Protein AF-R0J662-F1 (afdb_monomer_lite)

Sequence (68 aa):
QDETGAYLIDRDPTYFGPILNYLRHGKLIINKELAEEGVLEEAEFYNIASLVRLVKERIRDNENRTSQ

pLDDT: mean 92.81, std 7.41, range [54.56, 98.12]

Structure (mmCIF, N/CA/C/O backbone):
data_AF-R0J662-F1
#
_entry.id   AF-R0J662-F1
#
loop_
_atom_site.group_PDB
_atom_site.id
_atom_site.type_symbol
_atom_site.label_atom_id
_atom_site.label_alt_id
_atom_site.label_comp_id
_atom_site.label_asym_id
_atom_site.label_entity_id
_atom_site.label_seq_id
_atom_site.pdbx_PDB_ins_code
_atom_site.Cartn_x
_atom_site.Cartn_y
_atom_site.Cartn_z
_atom_site.occupancy
_atom_site.B_iso_or_equiv
_atom_site.auth_seq_id
_atom_site.auth_comp_id
_atom_site.auth_asym_id
_atom_site.auth_atom_id
_atom_site.pdbx_PDB_model_num
ATOM 1 N N . GLN A 1 1 ? 14.811 0.059 -19.062 1.00 66.00 1 GLN A N 1
ATOM 2 C CA . GLN A 1 1 ? 15.293 -1.151 -18.382 1.00 66.00 1 GLN A CA 1
ATOM 3 C C . GLN A 1 1 ? 16.806 -1.022 -18.331 1.00 66.00 1 GLN A C 1
ATOM 5 O O . GLN A 1 1 ? 17.363 -0.654 -19.361 1.00 66.00 1 GLN A O 1
ATOM 10 N N . ASP A 1 2 ? 17.433 -1.151 -17.164 1.00 85.00 2 ASP A N 1
ATOM 11 C CA . ASP A 1 2 ? 18.896 -1.045 -17.059 1.00 85.00 2 ASP A CA 1
ATOM 12 C C . ASP A 1 2 ? 19.598 -2.314 -17.578 1.00 85.00 2 ASP A C 1
ATOM 14 O O . ASP A 1 2 ? 18.946 -3.258 -18.033 1.00 85.00 2 ASP A O 1
ATOM 18 N N . GLU A 1 3 ? 20.930 -2.342 -17.505 1.00 86.38 3 GLU A N 1
ATOM 19 C CA . GLU A 1 3 ? 21.757 -3.469 -17.961 1.00 86.38 3 GLU A CA 1
ATOM 20 C C . GLU A 1 3 ? 21.486 -4.780 -17.195 1.00 86.38 3 GLU A C 1
ATOM 22 O O . GLU A 1 3 ? 21.855 -5.856 -17.661 1.00 86.38 3 GLU A O 1
ATOM 27 N N . THR A 1 4 ? 20.808 -4.710 -16.045 1.00 89.56 4 THR A N 1
ATOM 28 C CA . THR A 1 4 ? 20.429 -5.864 -15.212 1.00 89.56 4 THR A CA 1
ATOM 29 C C . THR A 1 4 ? 18.975 -6.295 -15.399 1.00 89.56 4 THR A C 1
ATOM 31 O O . THR A 1 4 ? 18.536 -7.286 -14.813 1.00 89.56 4 THR A O 1
ATOM 34 N N . GLY A 1 5 ? 18.212 -5.582 -16.228 1.00 89.00 5 GLY A N 1
ATOM 35 C CA . GLY A 1 5 ? 16.801 -5.866 -16.445 1.00 89.00 5 GLY A CA 1
ATOM 36 C C . GLY A 1 5 ? 15.859 -5.169 -15.456 1.00 89.00 5 GLY A C 1
ATOM 37 O O . GLY A 1 5 ? 14.663 -5.473 -15.476 1.00 89.00 5 GLY A O 1
ATOM 38 N N . ALA A 1 6 ? 16.333 -4.227 -14.636 1.00 89.94 6 ALA A N 1
ATOM 39 C CA . ALA A 1 6 ? 15.482 -3.486 -13.709 1.00 89.94 6 ALA A CA 1
ATOM 40 C C . ALA A 1 6 ? 14.691 -2.373 -14.416 1.00 89.94 6 ALA A C 1
ATOM 42 O O . ALA A 1 6 ? 15.165 -1.732 -15.361 1.00 89.94 6 ALA A O 1
ATOM 43 N N . TYR A 1 7 ? 13.467 -2.127 -13.948 1.00 87.81 7 TYR A N 1
ATOM 44 C CA . TYR A 1 7 ? 12.651 -0.990 -14.374 1.00 87.81 7 TYR A CA 1
ATOM 45 C C . TYR A 1 7 ? 12.858 0.173 -13.406 1.00 87.81 7 TYR A C 1
ATOM 47 O O . TYR A 1 7 ? 12.787 -0.013 -12.194 1.00 87.81 7 TYR A O 1
ATOM 55 N N . LEU A 1 8 ? 13.099 1.370 -13.945 1.00 87.00 8 LEU A N 1
ATOM 56 C CA . LEU A 1 8 ? 13.175 2.584 -13.141 1.00 87.00 8 LEU A CA 1
ATOM 57 C C . LEU A 1 8 ? 11.759 3.037 -12.790 1.00 87.00 8 LEU A C 1
ATOM 59 O O . LEU A 1 8 ? 10.923 3.203 -13.679 1.00 87.00 8 LEU A O 1
ATOM 63 N N . ILE A 1 9 ? 11.523 3.257 -11.503 1.00 86.50 9 ILE A N 1
ATOM 64 C CA . ILE A 1 9 ? 10.308 3.880 -10.994 1.00 86.50 9 ILE A CA 1
ATOM 65 C C . ILE A 1 9 ? 10.741 5.167 -10.297 1.00 86.50 9 ILE A C 1
ATOM 67 O O . ILE A 1 9 ? 11.510 5.118 -9.342 1.00 86.50 9 ILE A O 1
ATOM 71 N N . ASP A 1 10 ? 10.258 6.307 -10.787 1.00 87.69 10 ASP A N 1
ATOM 72 C CA . ASP A 1 10 ? 10.546 7.632 -10.224 1.00 87.69 10 ASP A CA 1
ATOM 73 C C . ASP A 1 10 ? 9.593 7.939 -9.056 1.00 87.69 10 ASP A C 1
ATOM 75 O O . ASP A 1 10 ? 8.771 8.854 -9.104 1.00 87.69 10 ASP A O 1
ATOM 79 N N . ARG A 1 11 ? 9.611 7.062 -8.047 1.00 90.12 11 ARG A N 1
ATOM 80 C CA . ARG A 1 11 ? 8.778 7.140 -6.839 1.00 90.12 11 ARG A CA 1
ATOM 81 C C . ARG A 1 11 ? 9.603 6.831 -5.605 1.00 90.12 11 ARG A C 1
ATOM 83 O O . ARG A 1 11 ? 10.671 6.226 -5.691 1.00 90.12 11 ARG A O 1
ATOM 90 N N . ASP A 1 12 ? 9.082 7.234 -4.453 1.00 88.81 12 ASP A N 1
ATOM 91 C CA . ASP A 1 12 ? 9.751 7.006 -3.181 1.00 88.81 12 ASP A CA 1
ATOM 92 C C . ASP A 1 12 ? 9.749 5.501 -2.835 1.00 88.81 12 ASP A C 1
ATOM 94 O O . ASP A 1 12 ? 8.683 4.907 -2.619 1.00 88.81 12 ASP A O 1
ATOM 98 N N . PRO A 1 13 ? 10.925 4.852 -2.745 1.00 92.62 13 PRO A N 1
ATOM 99 C CA . PRO A 1 13 ? 11.005 3.432 -2.416 1.00 92.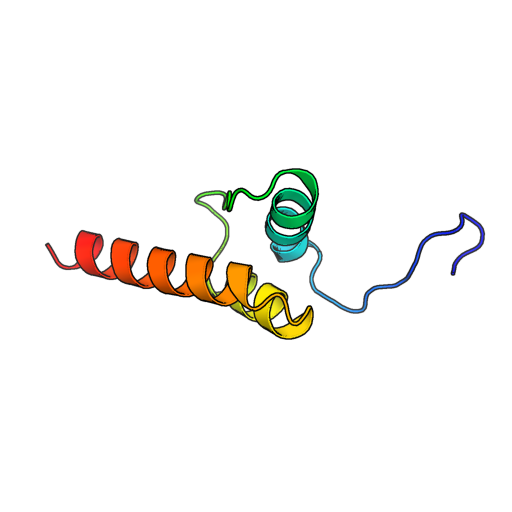62 13 PRO A CA 1
ATOM 100 C C . PRO A 1 13 ? 10.495 3.118 -1.001 1.00 92.62 13 PRO A C 1
ATOM 102 O O . PRO A 1 13 ? 10.118 1.974 -0.730 1.00 92.62 13 PRO A O 1
ATOM 105 N N . THR A 1 14 ? 10.449 4.111 -0.109 1.00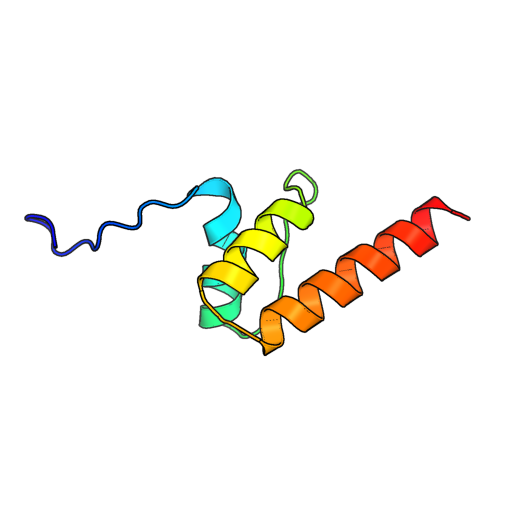 95.12 14 THR A N 1
ATOM 106 C CA . THR A 1 14 ? 10.042 3.967 1.297 1.00 95.12 14 THR A CA 1
ATOM 107 C C . THR A 1 14 ? 8.607 3.459 1.421 1.00 95.12 14 THR A C 1
ATOM 109 O O . THR A 1 14 ? 8.322 2.574 2.230 1.00 95.12 14 THR A O 1
ATOM 112 N N . TYR A 1 15 ? 7.708 3.954 0.568 1.00 96.00 15 TYR A N 1
ATOM 113 C CA . TYR A 1 15 ? 6.283 3.618 0.597 1.00 96.00 15 TYR A CA 1
ATOM 114 C C . TYR A 1 15 ? 5.904 2.481 -0.357 1.00 96.00 15 TYR A C 1
ATOM 116 O O . TYR A 1 15 ? 4.801 1.942 -0.269 1.00 96.00 15 TYR A O 1
ATOM 124 N N . PHE A 1 16 ? 6.823 2.051 -1.227 1.00 95.31 16 PHE A N 1
ATOM 125 C CA . PHE A 1 16 ? 6.554 0.997 -2.205 1.00 95.31 16 PHE A CA 1
ATOM 126 C C . PHE A 1 16 ? 6.458 -0.404 -1.582 1.00 95.31 16 PHE A C 1
ATOM 128 O O . PHE A 1 16 ? 5.737 -1.268 -2.085 1.00 95.31 16 PHE A O 1
ATOM 135 N N . GLY A 1 17 ? 7.149 -0.646 -0.463 1.00 95.94 17 GLY A N 1
ATOM 136 C CA . GLY A 1 17 ? 7.170 -1.951 0.212 1.00 95.94 17 GLY A CA 1
ATOM 137 C C . GLY A 1 17 ? 5.771 -2.524 0.510 1.00 95.94 17 GLY A C 1
ATOM 138 O O . GLY A 1 17 ? 5.478 -3.648 0.085 1.00 95.94 17 GLY A O 1
ATOM 139 N N . PRO A 1 18 ? 4.881 -1.774 1.191 1.00 96.94 18 PRO A N 1
ATOM 140 C CA . PRO A 1 18 ? 3.489 -2.173 1.406 1.00 96.94 18 PRO A CA 1
ATOM 141 C C . PRO A 1 18 ? 2.710 -2.457 0.116 1.00 96.94 18 PRO A C 1
ATOM 143 O O . PRO A 1 18 ? 1.956 -3.431 0.071 1.00 96.94 18 PRO A O 1
ATOM 146 N N . ILE A 1 19 ? 2.921 -1.661 -0.941 1.00 97.12 19 ILE A N 1
ATOM 147 C CA . ILE A 1 19 ? 2.261 -1.844 -2.244 1.00 97.12 19 ILE A CA 1
ATOM 148 C C . ILE A 1 19 ? 2.660 -3.186 -2.854 1.00 97.12 19 ILE A C 1
ATOM 150 O O . ILE A 1 19 ? 1.811 -4.001 -3.220 1.00 97.12 19 ILE A O 1
ATOM 154 N N . LEU A 1 20 ? 3.964 -3.454 -2.902 1.00 96.56 20 LEU A N 1
ATOM 155 C CA . LEU A 1 20 ? 4.509 -4.683 -3.460 1.00 96.56 20 LEU A CA 1
ATOM 156 C C . LEU A 1 20 ? 4.023 -5.920 -2.693 1.00 96.56 20 LEU A C 1
ATOM 158 O O . LEU A 1 20 ? 3.671 -6.934 -3.295 1.00 96.56 20 LEU A O 1
ATOM 162 N N . ASN A 1 21 ? 3.968 -5.841 -1.365 1.00 97.25 21 ASN A N 1
ATOM 163 C CA . ASN A 1 21 ? 3.465 -6.928 -0.529 1.00 97.25 21 ASN A CA 1
ATOM 164 C C . ASN A 1 21 ? 1.963 -7.160 -0.732 1.00 97.25 21 ASN A C 1
ATOM 166 O O . ASN A 1 21 ? 1.529 -8.307 -0.871 1.00 97.25 21 ASN A O 1
ATOM 170 N N . TYR A 1 22 ? 1.172 -6.093 -0.853 1.00 97.75 22 TYR A N 1
ATOM 171 C CA . TYR A 1 22 ? -0.235 -6.223 -1.211 1.00 97.75 22 TYR A CA 1
ATOM 172 C C . TYR A 1 22 ? -0.414 -6.944 -2.553 1.00 97.75 22 TYR A C 1
ATOM 174 O O . TYR A 1 22 ? -1.220 -7.866 -2.638 1.00 97.75 22 TYR A O 1
ATOM 182 N N . LEU A 1 23 ? 0.380 -6.609 -3.572 1.00 96.38 23 LEU A N 1
ATOM 183 C CA . LEU A 1 23 ? 0.334 -7.300 -4.865 1.00 96.38 23 LEU A CA 1
ATOM 184 C C . LEU A 1 23 ? 0.780 -8.772 -4.777 1.00 96.38 23 LEU A C 1
ATOM 186 O O . LEU A 1 23 ? 0.254 -9.611 -5.503 1.00 96.38 23 LEU A O 1
ATOM 190 N N . ARG A 1 24 ? 1.716 -9.109 -3.878 1.00 97.50 24 ARG A N 1
ATOM 191 C CA . ARG A 1 24 ? 2.209 -10.486 -3.686 1.00 97.50 24 ARG A CA 1
ATOM 192 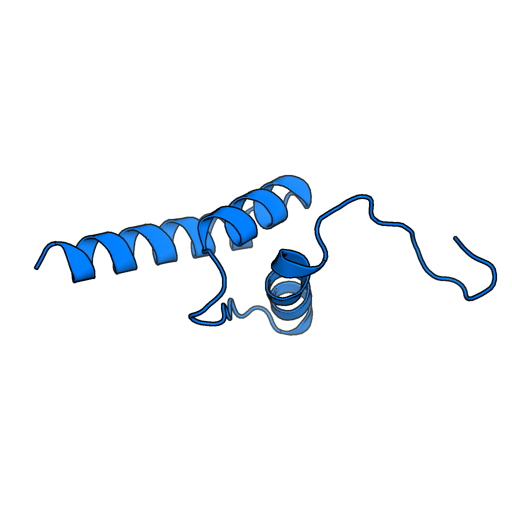C C . ARG A 1 24 ? 1.192 -11.415 -3.031 1.00 97.50 24 ARG A C 1
ATOM 194 O O . ARG A 1 24 ? 1.105 -12.577 -3.415 1.00 97.50 24 ARG A O 1
ATOM 201 N N . HIS A 1 25 ? 0.490 -10.946 -1.999 1.00 97.12 25 HIS A N 1
ATOM 202 C CA . HIS A 1 25 ? -0.332 -11.824 -1.150 1.00 97.12 25 HIS A CA 1
ATOM 203 C C . HIS A 1 25 ? -1.702 -11.251 -0.756 1.00 97.12 25 HIS A C 1
ATOM 205 O O . HIS A 1 25 ? -2.419 -11.867 0.032 1.00 97.12 25 HIS A O 1
ATOM 211 N N . GLY A 1 26 ? -2.083 -10.080 -1.266 1.00 96.06 26 GLY A N 1
ATOM 212 C CA . GLY A 1 26 ? -3.417 -9.493 -1.091 1.00 96.06 26 GLY A CA 1
ATOM 213 C C . GLY A 1 26 ? -3.702 -8.920 0.300 1.00 96.06 26 GLY A C 1
ATOM 214 O O . GLY A 1 26 ? -4.862 -8.709 0.643 1.00 96.06 26 GLY A O 1
ATOM 215 N N . LYS A 1 27 ? -2.671 -8.686 1.125 1.00 96.62 27 LYS A N 1
ATOM 216 C CA . LYS A 1 27 ? -2.823 -8.181 2.504 1.00 96.62 27 LYS A CA 1
ATOM 217 C C . LYS A 1 27 ? -2.098 -6.854 2.673 1.00 96.62 2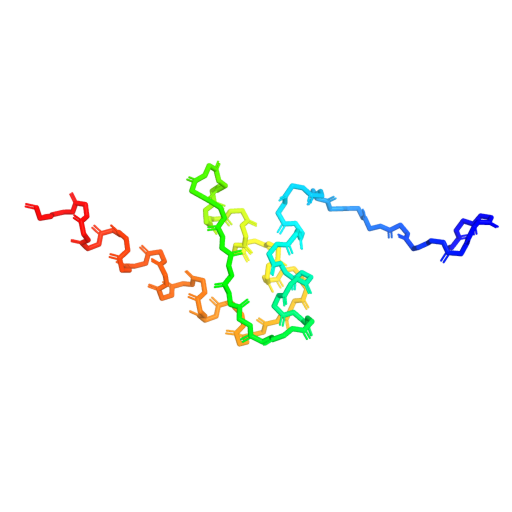7 LYS A C 1
ATOM 219 O O . LYS A 1 27 ? -0.925 -6.762 2.323 1.00 96.62 27 LYS A O 1
ATOM 224 N N . LEU A 1 28 ? -2.790 -5.864 3.239 1.00 96.50 28 LEU A N 1
ATOM 225 C CA . LEU A 1 28 ? -2.199 -4.581 3.605 1.00 96.50 28 LEU A CA 1
ATOM 226 C C . LEU A 1 28 ? -1.405 -4.736 4.906 1.00 96.50 28 LEU A C 1
ATOM 228 O O . LEU A 1 28 ? -1.971 -5.058 5.950 1.00 96.50 28 LEU A O 1
ATOM 232 N N . ILE A 1 29 ? -0.093 -4.519 4.829 1.00 95.50 29 ILE A N 1
ATOM 233 C CA . ILE A 1 29 ? 0.819 -4.542 5.975 1.00 95.50 29 ILE A CA 1
ATOM 234 C C . ILE A 1 29 ? 1.638 -3.254 5.923 1.00 95.50 29 ILE A C 1
ATOM 236 O O . ILE A 1 29 ? 2.425 -3.065 4.997 1.00 95.50 29 ILE A O 1
ATOM 240 N N . ILE A 1 30 ? 1.436 -2.379 6.909 1.00 95.06 30 ILE A N 1
ATOM 241 C CA . ILE A 1 30 ? 2.159 -1.112 7.064 1.00 95.06 30 ILE A CA 1
ATOM 242 C C . ILE A 1 30 ? 2.928 -1.168 8.386 1.00 95.06 30 ILE A C 1
ATOM 244 O O . ILE A 1 30 ? 2.362 -1.506 9.430 1.00 95.06 30 ILE A O 1
ATOM 248 N N . ASN A 1 31 ? 4.227 -0.867 8.336 1.00 92.75 31 ASN A N 1
ATOM 249 C CA . ASN A 1 31 ? 5.059 -0.762 9.533 1.00 92.75 31 ASN A CA 1
ATOM 250 C C . ASN A 1 31 ? 4.638 0.462 10.350 1.00 92.75 31 ASN A C 1
ATOM 252 O O . ASN A 1 31 ? 4.325 1.497 9.781 1.00 92.75 31 ASN A O 1
ATOM 256 N N . LYS A 1 32 ? 4.688 0.374 11.684 1.00 88.62 32 LYS A N 1
ATOM 257 C CA . LYS A 1 32 ? 4.244 1.465 12.576 1.00 88.62 32 LYS A CA 1
ATOM 258 C C . LYS A 1 32 ? 4.982 2.793 12.370 1.00 88.62 32 LYS A C 1
ATOM 260 O O . LYS A 1 32 ? 4.451 3.832 12.726 1.00 88.62 32 LYS A O 1
ATOM 265 N N . GLU A 1 33 ? 6.205 2.737 11.857 1.00 91.75 33 GLU A N 1
ATOM 266 C CA . GLU A 1 33 ? 7.062 3.904 11.619 1.00 91.75 33 GLU A CA 1
ATOM 267 C C . GLU A 1 33 ? 6.802 4.557 10.254 1.00 91.75 33 GLU A C 1
ATOM 269 O O . GLU A 1 33 ? 7.318 5.635 9.979 1.00 91.75 33 GLU A O 1
ATOM 274 N N . LEU A 1 34 ? 6.020 3.902 9.391 1.00 94.12 34 LEU A N 1
ATOM 275 C CA . LEU A 1 34 ? 5.707 4.389 8.058 1.00 94.12 34 LEU A CA 1
ATOM 276 C C . LEU A 1 34 ? 4.394 5.175 8.094 1.00 94.12 34 LEU A C 1
ATOM 278 O O . LEU A 1 34 ? 3.379 4.656 8.558 1.00 94.12 34 LEU A O 1
ATOM 282 N N . ALA A 1 35 ? 4.412 6.402 7.575 1.00 95.69 35 ALA A N 1
ATOM 283 C CA . ALA A 1 35 ? 3.209 7.220 7.455 1.00 95.69 35 ALA A CA 1
ATOM 284 C C . ALA A 1 35 ? 2.197 6.553 6.506 1.00 95.69 35 ALA A C 1
ATOM 286 O O . ALA A 1 35 ? 2.528 6.215 5.365 1.00 95.69 35 ALA A O 1
ATOM 287 N N . GLU A 1 36 ? 0.965 6.355 6.977 1.00 96.06 36 GLU A N 1
ATOM 288 C CA . GLU A 1 36 ? -0.091 5.690 6.204 1.00 96.06 36 GLU A CA 1
ATOM 289 C C . GLU A 1 36 ? -0.523 6.550 5.002 1.00 96.06 36 GLU A C 1
ATOM 291 O O . GLU A 1 36 ? -0.875 6.013 3.952 1.00 96.06 36 GLU A O 1
ATOM 296 N N . GLU A 1 37 ? -0.395 7.873 5.111 1.00 96.62 37 GLU A N 1
ATOM 297 C CA . GLU A 1 37 ? -0.647 8.846 4.049 1.00 96.62 37 GLU A CA 1
ATOM 298 C C . GLU A 1 37 ? 0.308 8.666 2.864 1.00 96.62 37 GLU A C 1
ATOM 300 O O . GLU A 1 37 ? -0.126 8.703 1.717 1.00 96.62 37 GLU A O 1
ATOM 305 N N . GLY A 1 38 ? 1.593 8.390 3.108 1.00 96.69 38 GLY A N 1
ATOM 306 C CA . GLY A 1 38 ? 2.532 8.127 2.013 1.00 96.69 38 GLY A CA 1
ATOM 307 C C . GLY A 1 38 ? 2.237 6.805 1.298 1.00 96.69 38 GLY A C 1
ATOM 308 O O . GLY A 1 38 ? 2.366 6.708 0.079 1.00 96.69 38 GLY A O 1
ATOM 309 N N . VAL A 1 39 ? 1.747 5.794 2.027 1.00 97.12 39 VAL A N 1
ATOM 310 C CA . VAL A 1 39 ? 1.266 4.542 1.415 1.00 97.12 39 VAL A CA 1
ATOM 311 C C . VAL A 1 39 ? 0.006 4.788 0.581 1.00 97.12 39 VAL A C 1
ATOM 313 O O . VAL A 1 39 ? -0.168 4.154 -0.461 1.00 97.12 39 VAL A O 1
ATOM 316 N N . LEU A 1 40 ? -0.865 5.703 1.015 1.00 97.88 40 LEU A N 1
ATOM 317 C CA . LEU A 1 40 ? -2.054 6.085 0.260 1.00 97.88 40 LEU A CA 1
ATOM 318 C C . LEU A 1 40 ? -1.686 6.736 -1.079 1.00 97.88 40 LEU A C 1
ATOM 320 O O . LEU A 1 40 ? -2.206 6.306 -2.108 1.00 97.88 40 LEU A O 1
ATOM 324 N N . GLU A 1 41 ? -0.762 7.699 -1.074 1.00 97.62 41 GLU A N 1
ATOM 325 C CA . GLU A 1 41 ? -0.285 8.379 -2.288 1.00 97.62 41 GLU A CA 1
ATOM 326 C C . GLU A 1 41 ? 0.291 7.389 -3.311 1.00 97.62 41 GLU A C 1
ATOM 328 O O . GLU A 1 41 ?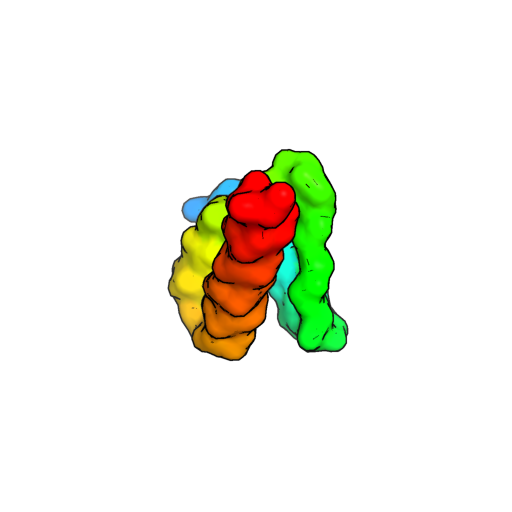 -0.025 7.455 -4.500 1.00 97.62 41 GLU A O 1
ATOM 333 N N . GLU A 1 42 ? 1.091 6.414 -2.865 1.00 97.19 42 GLU A N 1
ATOM 334 C CA . GLU A 1 42 ? 1.599 5.369 -3.758 1.00 97.19 42 GLU A CA 1
ATOM 335 C C . GLU A 1 42 ? 0.474 4.464 -4.284 1.00 97.19 42 GLU A C 1
ATOM 337 O O . GLU A 1 42 ? 0.434 4.152 -5.474 1.00 97.19 42 GLU A O 1
ATOM 342 N N . ALA A 1 43 ? -0.473 4.053 -3.435 1.00 97.44 43 ALA A N 1
ATOM 343 C CA . ALA A 1 43 ? -1.596 3.220 -3.866 1.00 97.44 43 ALA A CA 1
ATOM 344 C C . ALA A 1 43 ? -2.466 3.911 -4.935 1.00 97.44 43 ALA A C 1
ATOM 346 O O . ALA A 1 43 ? -2.948 3.241 -5.857 1.00 97.44 43 ALA A O 1
ATOM 347 N N . GLU A 1 44 ? -2.646 5.231 -4.829 1.00 97.12 44 GLU A N 1
ATOM 348 C CA . GLU A 1 44 ? -3.328 6.054 -5.832 1.00 97.12 44 GLU A CA 1
ATOM 349 C C . GLU A 1 44 ? -2.485 6.201 -7.108 1.00 97.12 44 GLU A C 1
ATOM 351 O O . GLU A 1 44 ? -3.017 6.008 -8.203 1.00 97.12 44 GLU A O 1
ATOM 356 N N . PHE A 1 45 ? -1.171 6.421 -6.987 1.00 96.12 45 PHE A N 1
ATOM 357 C CA . PHE A 1 45 ? -0.253 6.509 -8.128 1.00 96.12 45 PHE A CA 1
ATOM 358 C C . PHE A 1 45 ? -0.240 5.230 -8.982 1.00 96.12 45 PHE A C 1
ATOM 360 O O . PHE A 1 45 ? -0.366 5.300 -10.206 1.00 96.12 45 PHE A O 1
ATOM 367 N N . TYR A 1 46 ? -0.152 4.050 -8.357 1.00 95.75 46 TYR A N 1
ATOM 368 C CA . TYR A 1 46 ? -0.215 2.765 -9.071 1.00 95.75 46 TYR A CA 1
ATOM 369 C C . TYR A 1 46 ? -1.644 2.358 -9.471 1.00 95.75 46 TYR A C 1
ATOM 371 O O . TYR A 1 46 ? -1.834 1.290 -10.055 1.00 95.75 46 TYR A O 1
ATOM 379 N N . ASN A 1 47 ? -2.646 3.191 -9.171 1.00 96.88 47 ASN A N 1
ATOM 380 C CA . ASN A 1 47 ? -4.056 2.988 -9.499 1.00 96.88 47 ASN A CA 1
ATOM 381 C C . ASN A 1 47 ? -4.625 1.646 -8.993 1.00 96.88 47 ASN A C 1
ATOM 383 O O . ASN A 1 47 ? -5.373 0.948 -9.684 1.00 96.88 47 ASN A O 1
ATOM 387 N N . ILE A 1 48 ? -4.272 1.264 -7.762 1.00 97.12 48 ILE A N 1
ATOM 388 C CA . ILE A 1 48 ? -4.729 0.012 -7.146 1.00 97.12 48 ILE A CA 1
ATOM 389 C C . ILE A 1 48 ? -5.956 0.318 -6.281 1.00 97.12 48 ILE A C 1
ATOM 391 O O . ILE A 1 48 ? -5.872 0.434 -5.060 1.00 97.12 48 ILE A O 1
ATOM 395 N N . ALA A 1 49 ? -7.123 0.448 -6.915 1.00 97.31 49 ALA A N 1
ATOM 396 C CA . ALA A 1 49 ? 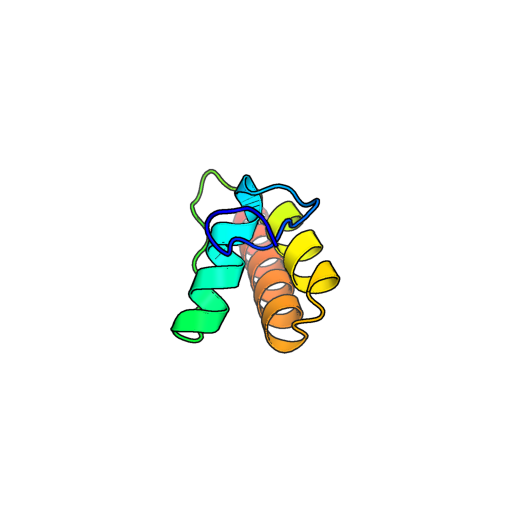-8.353 0.920 -6.265 1.00 97.31 49 ALA A CA 1
ATOM 397 C C . ALA A 1 49 ? -8.739 0.146 -4.987 1.00 97.31 49 ALA A C 1
ATOM 399 O O . ALA A 1 49 ? -9.188 0.737 -4.002 1.00 97.31 49 ALA A O 1
ATOM 400 N N . SER A 1 50 ? -8.543 -1.177 -4.972 1.00 97.56 50 SER A N 1
ATOM 401 C CA . SER A 1 50 ? -8.808 -2.004 -3.790 1.00 97.56 50 SER A CA 1
ATOM 402 C C . SER A 1 50 ? -7.877 -1.670 -2.622 1.00 97.56 50 SER A C 1
ATOM 404 O O . SER A 1 50 ? -8.316 -1.667 -1.475 1.00 97.56 50 SER A O 1
ATOM 406 N N . LEU A 1 51 ? -6.615 -1.349 -2.909 1.00 97.75 51 LEU A N 1
ATOM 407 C CA . LEU A 1 51 ? -5.625 -0.953 -1.914 1.00 97.75 51 LEU A CA 1
ATOM 408 C C . LEU A 1 51 ? -5.903 0.451 -1.381 1.00 97.75 51 LEU A C 1
ATOM 410 O O . LEU A 1 51 ? -5.896 0.643 -0.170 1.00 97.75 51 LEU A O 1
ATOM 414 N N . VAL A 1 52 ? -6.242 1.397 -2.262 1.00 98.12 52 VAL A N 1
ATOM 415 C CA . VAL A 1 52 ? -6.650 2.762 -1.883 1.00 98.12 52 VAL A CA 1
ATOM 416 C C . VAL A 1 52 ? -7.787 2.723 -0.861 1.00 98.12 52 VAL A C 1
ATOM 418 O O . VAL A 1 52 ? -7.734 3.416 0.156 1.00 98.12 52 VAL A O 1
ATOM 421 N N . ARG A 1 53 ? -8.802 1.877 -1.090 1.00 98.00 53 ARG A N 1
ATOM 422 C CA . ARG A 1 53 ? -9.913 1.713 -0.142 1.00 98.00 53 ARG A CA 1
ATOM 423 C C . ARG A 1 53 ? -9.432 1.199 1.217 1.00 98.00 53 ARG A C 1
ATOM 425 O O . ARG A 1 53 ? -9.788 1.788 2.232 1.00 98.00 53 ARG A O 1
ATOM 432 N N . LEU A 1 54 ? -8.603 0.152 1.228 1.00 97.62 54 LEU A N 1
ATOM 433 C CA . LEU A 1 54 ? -8.082 -0.445 2.463 1.00 97.62 54 LEU A CA 1
ATOM 434 C C . LEU A 1 54 ? -7.229 0.535 3.278 1.00 97.62 54 LEU A C 1
ATOM 436 O O . LEU A 1 54 ? -7.341 0.566 4.501 1.00 97.62 54 LEU A O 1
ATOM 440 N N . VAL A 1 55 ? -6.395 1.348 2.623 1.00 97.25 55 VAL A N 1
ATOM 441 C CA . VAL A 1 55 ? -5.563 2.345 3.316 1.00 97.25 55 VAL A CA 1
ATOM 442 C C . VAL A 1 55 ? -6.431 3.471 3.892 1.00 97.25 55 VAL A C 1
ATOM 444 O O . VAL A 1 55 ? -6.234 3.868 5.036 1.00 97.25 55 VAL A O 1
ATOM 447 N N . LYS A 1 56 ? -7.458 3.936 3.167 1.00 97.50 56 LYS A N 1
ATOM 448 C CA . LYS A 1 56 ? -8.409 4.936 3.692 1.00 97.50 56 LYS A CA 1
ATOM 449 C C . LYS A 1 56 ? -9.204 4.421 4.895 1.00 97.50 56 LYS A C 1
ATOM 451 O O . LYS A 1 56 ? -9.430 5.175 5.837 1.00 97.50 56 LYS A O 1
ATOM 456 N N . GLU A 1 57 ? -9.632 3.159 4.873 1.00 96.69 57 GLU A N 1
ATOM 457 C CA . GLU A 1 57 ? -10.290 2.507 6.017 1.00 96.69 57 GLU A CA 1
ATOM 458 C C . GLU A 1 57 ? -9.344 2.442 7.227 1.00 96.69 57 GLU A C 1
ATOM 460 O O . GLU A 1 57 ? -9.710 2.860 8.322 1.00 96.69 57 GLU A O 1
ATOM 465 N N . ARG A 1 58 ? -8.094 2.024 7.001 1.00 94.75 58 ARG A N 1
ATOM 466 C CA . ARG A 1 58 ? -7.040 1.948 8.018 1.00 94.75 58 ARG A CA 1
ATOM 467 C C . ARG A 1 58 ? -6.777 3.288 8.720 1.00 94.75 58 ARG A C 1
ATOM 469 O O . ARG A 1 58 ? -6.731 3.313 9.950 1.00 94.75 58 ARG A O 1
ATOM 476 N N . ILE A 1 59 ? -6.631 4.372 7.954 1.00 95.25 59 ILE A N 1
ATOM 477 C CA . ILE A 1 59 ? -6.382 5.723 8.489 1.00 95.25 59 ILE A CA 1
ATOM 478 C C . ILE A 1 59 ? -7.548 6.156 9.385 1.00 95.25 59 ILE A C 1
ATOM 480 O O . ILE A 1 59 ? -7.336 6.521 10.540 1.00 95.25 59 ILE A O 1
ATOM 484 N N . ARG A 1 60 ? -8.790 6.011 8.899 1.00 95.50 60 ARG A N 1
ATOM 485 C CA . ARG A 1 60 ? -10.000 6.345 9.673 1.00 95.50 60 ARG A CA 1
ATOM 486 C C . ARG A 1 60 ? -10.083 5.566 10.984 1.00 95.50 60 ARG A C 1
ATOM 488 O O . ARG A 1 60 ? -10.418 6.132 12.023 1.00 95.50 60 ARG A O 1
ATOM 495 N N . ASP A 1 61 ? -9.773 4.272 10.954 1.00 93.56 61 ASP A N 1
ATOM 496 C CA . ASP A 1 61 ? -9.780 3.430 12.152 1.00 93.56 61 ASP A CA 1
ATOM 497 C C . ASP A 1 61 ? -8.736 3.890 13.182 1.00 93.56 61 ASP A C 1
ATOM 499 O O . ASP A 1 61 ? -8.996 3.861 14.388 1.00 93.56 61 ASP A O 1
ATOM 503 N N . ASN A 1 62 ? -7.564 4.343 12.736 1.00 90.12 62 ASN A N 1
ATOM 504 C CA . ASN A 1 62 ? -6.528 4.871 13.623 1.00 90.12 62 ASN A CA 1
ATOM 505 C C . ASN A 1 62 ? -6.895 6.245 14.212 1.00 90.12 62 ASN A C 1
ATOM 507 O O . ASN A 1 62 ? -6.668 6.469 15.406 1.00 90.12 62 ASN A O 1
ATOM 511 N N . GLU A 1 63 ? -7.507 7.137 13.431 1.00 90.38 63 GLU A N 1
ATOM 512 C CA . GLU A 1 63 ? -8.012 8.431 13.918 1.00 90.38 63 GLU A CA 1
ATOM 513 C C . GLU A 1 63 ? -9.082 8.243 15.004 1.00 90.38 63 GLU A C 1
ATOM 515 O O . GLU A 1 63 ? -9.021 8.870 16.068 1.00 90.38 63 GLU A O 1
ATOM 520 N N . ASN A 1 64 ? -10.009 7.303 14.789 1.00 90.62 64 ASN A N 1
ATOM 521 C CA . ASN A 1 64 ? -11.047 6.959 15.763 1.00 90.62 64 ASN A CA 1
ATOM 522 C C . ASN A 1 64 ? -10.459 6.445 17.085 1.00 90.62 64 ASN A C 1
ATOM 524 O O . ASN A 1 64 ? -10.971 6.767 18.154 1.00 90.62 64 ASN A O 1
ATOM 528 N N . ARG A 1 65 ? -9.369 5.669 17.027 1.00 86.94 65 ARG A N 1
ATOM 529 C CA . ARG A 1 65 ? -8.680 5.139 18.218 1.00 86.94 65 ARG A CA 1
ATOM 530 C C . ARG A 1 65 ? -7.889 6.189 18.988 1.00 86.94 65 ARG A C 1
ATOM 532 O O . ARG A 1 65 ? -7.652 5.995 20.172 1.00 86.94 65 ARG A O 1
ATOM 539 N N . THR A 1 66 ? -7.443 7.247 18.318 1.00 79.94 66 THR A N 1
ATOM 540 C CA . THR A 1 66 ? -6.652 8.326 18.935 1.00 79.94 66 THR A CA 1
ATOM 541 C C . THR A 1 66 ? -7.551 9.400 19.555 1.00 79.94 66 THR A C 1
ATOM 543 O O . THR A 1 66 ? -7.113 10.157 20.414 1.00 79.94 66 THR A O 1
ATOM 546 N N . SER A 1 67 ? -8.818 9.449 19.134 1.00 74.00 67 SER A N 1
ATOM 547 C CA . SER A 1 67 ? -9.824 10.402 19.619 1.00 74.00 67 SER A CA 1
ATOM 548 C C . SER A 1 67 ? -10.622 9.904 20.840 1.00 74.00 67 SER A C 1
ATOM 550 O O . SER A 1 67 ? -11.524 10.609 21.292 1.00 74.00 67 SER A O 1
ATOM 552 N N . GLN A 1 68 ? -10.326 8.700 21.348 1.00 54.56 68 GLN A N 1
ATOM 553 C CA . GLN A 1 68 ? -10.897 8.103 22.568 1.00 54.56 68 GLN A CA 1
ATOM 554 C C . GLN A 1 68 ? -9.901 8.173 23.724 1.00 54.56 68 GLN A C 1
ATOM 556 O O . GLN A 1 68 ? -10.365 8.404 24.863 1.00 54.56 68 GLN A O 1
#

Foldseek 3Di:
DDPVPDDDDPADPLLCPQVVVCVVPVDRDDDPVDDLVSVLVVCVVVPVVVSNVVSVVVVVVVVVVVVD

InterPro domains:
  IPR003131 Potassium channel tetramerisation-type BTB domain [PF02214] (2-51)
  IPR011333 SKP1/BTB/POZ domain superfamily [G3DSA:3.30.710.10] (1-25)
  IPR011333 SKP1/BTB/POZ domain superfamily [SSF54695] (2-64)

Organism: Anas platyrhynchos (NCBI:txid8839)

Secondary structure (DSSP, 8-state):
--TTSPPP--S-HHHHHHHHHHHHHS-----TTS-HHHHHHHHHHTT-HHHHHHHHHHHHHHHHHH--

Radius of gyration: 13.68 Å; chains: 1; bounding box: 33×22×41 Å